Protein AF-A0A2G9MDV7-F1 (afdb_monomer_lite)

Structure (mmCIF, N/CA/C/O backbone):
data_AF-A0A2G9MDV7-F1
#
_entry.id   AF-A0A2G9MDV7-F1
#
loop_
_atom_site.group_PDB
_atom_site.id
_atom_site.type_symbol
_atom_site.label_atom_id
_atom_site.label_alt_id
_atom_site.label_comp_id
_atom_site.label_asym_id
_atom_site.label_entity_id
_atom_site.label_seq_id
_atom_site.pdbx_PDB_ins_code
_atom_site.Cartn_x
_atom_site.Cartn_y
_atom_site.Cartn_z
_atom_site.occupancy
_atom_site.B_iso_or_equiv
_atom_site.auth_seq_id
_atom_site.auth_comp_id
_atom_site.auth_asym_id
_atom_site.auth_atom_id
_atom_site.pdbx_PDB_model_num
ATOM 1 N N . LEU A 1 1 ? -17.293 -7.232 -13.295 1.00 40.56 1 LEU A N 1
ATOM 2 C CA . LEU A 1 1 ? -16.268 -6.448 -14.007 1.00 40.56 1 LEU A CA 1
ATOM 3 C C . LEU A 1 1 ? -14.956 -7.178 -13.795 1.00 40.56 1 LEU A C 1
ATOM 5 O O . LEU A 1 1 ? -14.634 -7.450 -12.650 1.00 40.56 1 LEU A O 1
ATOM 9 N N . SER A 1 2 ? -14.301 -7.616 -14.868 1.00 46.75 2 SER A N 1
ATOM 10 C CA . SER A 1 2 ? -12.931 -8.126 -14.783 1.00 46.75 2 SER A CA 1
ATOM 11 C C . SER A 1 2 ? -12.058 -6.903 -14.565 1.00 46.75 2 SER A C 1
ATOM 13 O O . SER A 1 2 ? -12.005 -6.059 -15.458 1.00 46.75 2 SER A O 1
ATOM 15 N N . GLU A 1 3 ? -11.456 -6.753 -13.391 1.00 55.84 3 GLU A N 1
ATOM 16 C CA . GLU A 1 3 ? -10.401 -5.758 -13.232 1.00 55.84 3 GLU A CA 1
ATOM 17 C C . GLU A 1 3 ? -9.262 -6.179 -14.157 1.00 55.84 3 GLU A C 1
ATOM 19 O O . GLU A 1 3 ? -8.697 -7.264 -14.023 1.00 55.84 3 GLU A O 1
ATOM 24 N N . VAL A 1 4 ? -9.030 -5.382 -15.198 1.00 52.81 4 VAL A N 1
ATOM 25 C CA . VAL A 1 4 ? -7.856 -5.538 -16.048 1.00 52.81 4 VAL A CA 1
ATOM 26 C C . VAL A 1 4 ? -6.714 -5.019 -15.197 1.00 52.81 4 VAL A C 1
ATOM 28 O O . VAL A 1 4 ? -6.533 -3.807 -15.093 1.00 52.81 4 VAL A O 1
ATOM 31 N N . LEU A 1 5 ? -6.007 -5.929 -14.524 1.00 55.62 5 LEU A N 1
ATOM 32 C CA . LEU A 1 5 ? -4.735 -5.573 -13.919 1.00 55.62 5 LEU A CA 1
ATOM 33 C C . LEU A 1 5 ? -3.854 -4.973 -15.026 1.00 55.62 5 LEU A C 1
ATOM 35 O O . LEU A 1 5 ? -3.909 -5.441 -16.171 1.00 55.62 5 LEU A O 1
ATOM 39 N N . PRO A 1 6 ? -3.090 -3.915 -14.733 1.00 55.94 6 PRO A N 1
ATOM 40 C CA . PRO A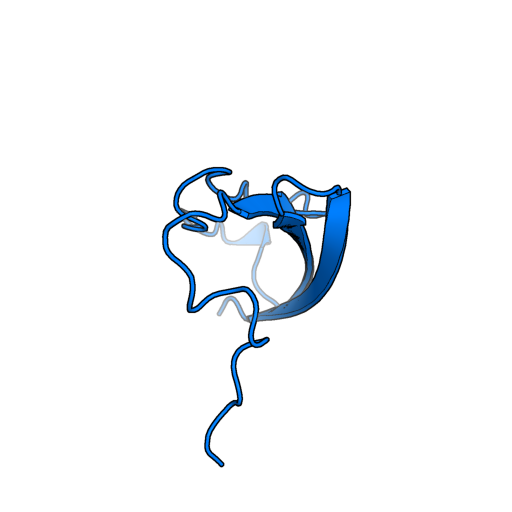 1 6 ? -2.200 -3.321 -15.711 1.00 55.94 6 PRO A CA 1
ATOM 41 C C . PRO A 1 6 ? -1.306 -4.396 -16.335 1.00 55.94 6 PRO A C 1
ATOM 43 O O . PRO A 1 6 ? -0.752 -5.241 -15.633 1.00 55.94 6 PRO A O 1
ATOM 46 N N . SER A 1 7 ? -1.146 -4.372 -17.659 1.00 55.16 7 SER A N 1
ATOM 47 C CA . SER A 1 7 ? -0.478 -5.436 -18.428 1.00 55.16 7 SER A CA 1
ATOM 48 C C . SER A 1 7 ? 0.992 -5.685 -18.058 1.00 55.16 7 SER A C 1
ATOM 50 O O . SER A 1 7 ? 1.592 -6.625 -18.565 1.00 55.16 7 SER A O 1
ATOM 52 N N . PHE A 1 8 ? 1.589 -4.836 -17.219 1.00 58.97 8 PHE A N 1
ATOM 53 C CA . PHE A 1 8 ? 2.942 -5.005 -16.690 1.00 58.97 8 PHE A CA 1
ATOM 54 C C . PHE A 1 8 ? 3.004 -5.904 -15.442 1.00 58.97 8 PHE A C 1
ATOM 56 O O . PHE A 1 8 ? 4.092 -6.315 -15.059 1.00 58.97 8 PHE A O 1
ATOM 63 N N . ILE A 1 9 ? 1.870 -6.234 -14.810 1.00 56.91 9 ILE A N 1
ATOM 64 C CA . ILE A 1 9 ? 1.831 -7.123 -13.634 1.00 56.91 9 ILE A CA 1
ATOM 65 C C . ILE A 1 9 ? 1.967 -8.608 -14.032 1.00 56.91 9 ILE A C 1
ATOM 67 O O . ILE A 1 9 ? 2.411 -9.423 -13.228 1.00 56.91 9 ILE A O 1
ATOM 71 N N . ASP A 1 10 ? 1.654 -8.960 -15.283 1.00 59.19 10 ASP A N 1
ATOM 72 C CA . ASP A 1 10 ? 1.616 -10.355 -15.751 1.00 59.19 10 ASP A CA 1
ATOM 73 C C . ASP A 1 10 ? 2.955 -10.890 -16.302 1.00 59.19 10 ASP A C 1
ATOM 75 O O . ASP A 1 10 ? 3.040 -12.065 -16.672 1.00 59.19 10 ASP A O 1
ATOM 79 N N . ASP A 1 11 ? 4.013 -10.071 -16.355 1.00 64.69 11 ASP A N 1
ATOM 80 C CA . ASP A 1 11 ? 5.353 -10.522 -16.750 1.00 64.69 11 ASP A CA 1
ATOM 81 C C . ASP A 1 11 ? 6.253 -10.684 -15.505 1.00 64.69 11 ASP A C 1
ATOM 83 O O . ASP A 1 11 ? 6.629 -9.695 -14.873 1.00 64.69 11 ASP A O 1
ATOM 87 N N . PRO A 1 12 ? 6.641 -11.927 -15.147 1.00 64.62 12 PRO A N 1
ATOM 88 C CA . PRO A 1 12 ? 7.428 -12.226 -13.950 1.00 64.62 12 PRO A CA 1
ATOM 89 C C . PRO A 1 12 ? 8.869 -11.698 -14.006 1.00 64.62 12 PRO A C 1
ATOM 91 O O . PRO A 1 12 ? 9.614 -11.861 -13.039 1.00 64.62 12 PRO A O 1
ATOM 94 N N . SER A 1 13 ? 9.296 -11.116 -15.133 1.00 66.56 13 SER A N 1
ATOM 95 C CA . SER A 1 13 ? 10.569 -10.403 -15.234 1.00 66.56 13 SER A CA 1
ATOM 96 C C . SER A 1 13 ? 10.507 -8.977 -14.679 1.00 66.56 13 SER A C 1
ATOM 98 O O . SER A 1 13 ? 11.5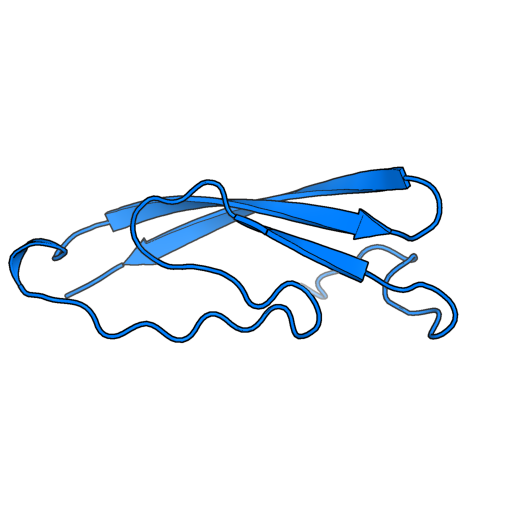63 -8.398 -14.408 1.00 66.56 13 SER A O 1
ATOM 100 N N . TYR A 1 14 ? 9.308 -8.427 -14.449 1.00 73.38 14 TYR A N 1
ATOM 101 C CA . TYR A 1 14 ? 9.152 -7.143 -13.779 1.00 73.38 14 TYR A CA 1
ATOM 102 C C . TYR A 1 14 ? 9.131 -7.322 -12.264 1.00 73.38 14 TYR A C 1
ATOM 104 O O . TYR A 1 14 ? 8.253 -7.959 -11.685 1.00 73.38 14 TYR A O 1
ATOM 112 N N . THR A 1 15 ? 10.104 -6.700 -11.606 1.00 85.69 15 THR A N 1
ATOM 113 C CA . THR A 1 15 ? 10.041 -6.471 -10.164 1.00 85.69 15 THR A CA 1
ATOM 114 C C . THR A 1 15 ? 9.188 -5.236 -9.923 1.00 85.69 15 THR A C 1
ATOM 116 O O . THR A 1 15 ? 9.519 -4.162 -10.425 1.00 85.69 15 THR A O 1
ATOM 119 N N . LEU A 1 16 ? 8.121 -5.388 -9.143 1.00 91.94 16 LEU A N 1
ATOM 120 C CA . LEU A 1 16 ? 7.310 -4.275 -8.663 1.00 91.94 16 LEU A CA 1
ATOM 121 C C . LEU A 1 16 ? 7.763 -3.877 -7.261 1.00 91.94 16 LEU A C 1
ATOM 123 O O . LEU A 1 16 ? 7.991 -4.738 -6.411 1.00 91.94 16 LEU A O 1
ATOM 127 N N . ILE A 1 17 ? 7.873 -2.572 -7.035 1.00 95.44 17 ILE A N 1
ATOM 128 C CA . ILE A 1 17 ? 8.135 -1.974 -5.733 1.00 95.44 17 ILE A CA 1
ATOM 129 C C . ILE A 1 17 ? 6.897 -1.214 -5.283 1.00 95.44 17 ILE A C 1
ATOM 131 O O . ILE A 1 17 ? 6.412 -0.315 -5.974 1.00 95.44 17 ILE A O 1
ATOM 135 N N . PHE A 1 18 ? 6.410 -1.570 -4.100 1.00 97.06 18 PHE A N 1
ATOM 136 C CA . PHE A 1 18 ? 5.256 -0.943 -3.474 1.00 97.06 18 PHE A CA 1
ATOM 137 C C . PHE A 1 18 ? 5.705 0.093 -2.444 1.00 97.06 18 PHE A C 1
ATOM 139 O O . PHE A 1 18 ? 6.679 -0.097 -1.718 1.00 97.06 18 PHE A O 1
ATOM 146 N N . SER A 1 19 ? 4.983 1.203 -2.376 1.00 98.19 19 SER A N 1
ATOM 147 C CA . SER A 1 19 ? 5.151 2.227 -1.345 1.00 98.19 19 SER A CA 1
ATOM 148 C C . SER A 1 19 ? 3.802 2.857 -1.042 1.00 98.19 19 SER A C 1
ATOM 150 O O . SER A 1 19 ? 2.949 2.940 -1.925 1.00 98.19 19 SER A O 1
ATOM 152 N N . ASP A 1 20 ? 3.587 3.281 0.194 1.00 98.06 20 ASP A N 1
ATOM 153 C CA . ASP A 1 20 ? 2.362 3.954 0.599 1.00 98.06 20 ASP A CA 1
ATOM 154 C C . ASP A 1 20 ? 2.636 5.404 1.012 1.00 98.06 20 ASP A C 1
ATOM 156 O O . ASP A 1 20 ? 3.752 5.794 1.356 1.00 98.06 20 ASP A O 1
ATOM 160 N N . TYR A 1 21 ? 1.587 6.216 0.931 1.00 97.25 21 TYR A N 1
ATOM 161 C CA . TYR A 1 21 ? 1.547 7.575 1.454 1.00 97.25 21 TYR A CA 1
ATOM 162 C C . TYR A 1 21 ? 0.539 7.640 2.602 1.00 97.25 21 TYR A C 1
ATOM 164 O O . TYR A 1 21 ? -0.441 8.387 2.542 1.00 97.25 21 TYR A O 1
ATOM 172 N N . SER A 1 22 ? 0.753 6.813 3.624 1.00 94.94 22 SER A N 1
ATOM 173 C CA . SER A 1 22 ? -0.067 6.742 4.826 1.00 94.94 22 SER A CA 1
ATOM 174 C C . SER A 1 22 ? 0.787 6.948 6.075 1.00 94.94 22 SER A C 1
ATOM 176 O O . SER A 1 22 ? 1.953 6.587 6.125 1.00 94.94 22 SER A O 1
ATOM 178 N N . ASN A 1 23 ? 0.192 7.517 7.123 1.00 93.81 23 ASN A N 1
ATOM 179 C CA . ASN A 1 23 ? 0.784 7.486 8.468 1.00 93.81 23 ASN A CA 1
ATOM 180 C C . ASN A 1 23 ? 0.198 6.340 9.317 1.00 93.81 23 ASN A C 1
ATOM 182 O O . ASN A 1 23 ? 0.462 6.266 10.516 1.00 93.81 23 ASN A O 1
ATOM 186 N N . LEU A 1 24 ? -0.675 5.512 8.730 1.00 96.31 24 LEU A N 1
ATOM 187 C CA . LEU A 1 24 ? -1.487 4.529 9.448 1.00 96.31 24 LEU A CA 1
ATOM 188 C C . LEU A 1 24 ? -0.852 3.135 9.466 1.00 96.31 24 LEU A C 1
ATOM 190 O O . LEU A 1 24 ? -0.974 2.410 10.451 1.00 96.31 24 LEU A O 1
ATOM 194 N N . PHE A 1 25 ? -0.200 2.762 8.372 1.00 96.12 25 PHE A N 1
ATOM 195 C CA . PHE A 1 25 ? 0.412 1.461 8.147 1.00 96.12 25 PHE A CA 1
ATOM 196 C C . PHE A 1 25 ? 1.582 1.625 7.180 1.00 96.12 25 PHE A C 1
ATOM 198 O O . PHE A 1 25 ? 1.621 2.613 6.460 1.00 96.12 25 PHE A O 1
ATOM 205 N N . ASP A 1 26 ? 2.454 0.621 7.123 1.00 97.12 26 ASP A N 1
ATOM 206 C CA . ASP A 1 26 ? 3.452 0.477 6.064 1.00 97.12 26 ASP A CA 1
ATOM 207 C C . ASP A 1 26 ? 3.046 -0.676 5.131 1.00 97.12 26 ASP A C 1
ATOM 209 O O . ASP A 1 26 ? 2.528 -1.710 5.584 1.00 97.12 26 ASP A O 1
ATOM 213 N N . ILE A 1 27 ? 3.305 -0.527 3.830 1.00 97.88 27 ILE A N 1
ATOM 214 C CA . ILE A 1 27 ? 3.212 -1.623 2.855 1.00 97.88 27 ILE A CA 1
ATOM 215 C C . ILE A 1 27 ? 4.559 -2.337 2.689 1.00 97.88 27 ILE A C 1
ATOM 217 O O . ILE A 1 27 ? 5.608 -1.707 2.565 1.00 97.88 27 ILE A O 1
ATOM 221 N N . ASP A 1 28 ? 4.548 -3.673 2.655 1.00 97.19 28 ASP A N 1
ATOM 222 C CA . ASP A 1 28 ? 5.745 -4.441 2.302 1.00 97.19 28 ASP A CA 1
ATOM 223 C C . ASP A 1 28 ? 6.150 -4.127 0.847 1.00 97.19 28 ASP A C 1
ATOM 225 O O . ASP A 1 28 ? 5.363 -4.396 -0.067 1.00 97.19 28 ASP A O 1
ATOM 229 N N . PRO A 1 29 ? 7.360 -3.593 0.600 1.00 95.81 29 PRO A N 1
ATOM 230 C CA . PRO A 1 29 ? 7.732 -3.087 -0.714 1.00 95.81 29 PRO A CA 1
ATOM 231 C C . PRO A 1 29 ? 7.916 -4.178 -1.769 1.00 95.81 29 PRO A C 1
ATOM 233 O O . PRO A 1 29 ? 7.924 -3.852 -2.950 1.00 95.81 29 PRO A O 1
ATOM 236 N N . LEU A 1 30 ? 8.071 -5.448 -1.376 1.00 92.56 30 LEU A N 1
ATOM 237 C CA . LEU A 1 30 ? 8.263 -6.568 -2.304 1.00 92.56 30 LEU A CA 1
ATOM 238 C C . LEU A 1 30 ? 7.010 -7.434 -2.433 1.00 92.56 30 LEU A C 1
ATOM 240 O O . LEU A 1 30 ? 6.767 -8.013 -3.489 1.00 92.56 30 LEU A O 1
ATOM 244 N N . LEU A 1 31 ? 6.231 -7.554 -1.356 1.00 92.25 31 LEU A N 1
ATOM 245 C CA . LEU A 1 31 ? 5.044 -8.408 -1.318 1.00 92.25 31 LEU A CA 1
ATOM 246 C C . LEU A 1 31 ? 3.739 -7.642 -1.560 1.00 92.25 31 LEU A C 1
ATOM 248 O O . LEU A 1 31 ? 2.715 -8.278 -1.799 1.00 92.25 31 LEU A O 1
ATOM 252 N N . GLY A 1 32 ? 3.739 -6.312 -1.428 1.00 93.06 32 GLY A N 1
ATOM 253 C CA . GLY A 1 32 ? 2.520 -5.499 -1.484 1.00 93.06 32 GLY A CA 1
ATOM 254 C C . GLY A 1 32 ? 1.548 -5.780 -0.329 1.00 93.06 32 GLY A C 1
ATOM 255 O O . GLY A 1 32 ? 0.365 -5.461 -0.412 1.00 93.06 32 GLY A O 1
ATOM 256 N N . VAL A 1 33 ? 2.019 -6.419 0.748 1.00 95.81 33 VAL A N 1
ATOM 257 C CA . VAL A 1 33 ? 1.185 -6.825 1.886 1.00 95.81 33 VAL A CA 1
ATOM 258 C C . VAL A 1 33 ? 1.211 -5.745 2.958 1.00 95.81 33 VAL A C 1
ATOM 260 O O . VAL A 1 33 ? 2.272 -5.412 3.481 1.00 95.81 33 VAL A O 1
ATOM 263 N N . ILE A 1 34 ? 0.030 -5.278 3.358 1.00 96.06 34 ILE A N 1
ATOM 264 C CA . ILE A 1 34 ? -0.160 -4.429 4.537 1.00 96.06 34 ILE A CA 1
ATOM 265 C C . ILE A 1 34 ? -0.526 -5.331 5.720 1.00 96.06 34 ILE A C 1
ATOM 267 O O . ILE A 1 34 ? -1.514 -6.067 5.673 1.00 96.06 34 ILE A O 1
ATOM 271 N N . ARG A 1 35 ? 0.270 -5.289 6.796 1.00 95.25 35 ARG A N 1
ATOM 272 C CA . ARG A 1 35 ? -0.054 -5.944 8.076 1.00 95.25 35 ARG A CA 1
ATOM 273 C C . ARG A 1 35 ? -0.301 -4.869 9.120 1.00 95.25 35 ARG A C 1
ATOM 275 O O . ARG A 1 35 ? 0.628 -4.198 9.549 1.00 95.25 35 ARG A O 1
ATOM 282 N N . PHE A 1 36 ? -1.553 -4.728 9.526 1.00 94.38 36 PHE A N 1
ATOM 283 C CA . PHE A 1 36 ? -2.005 -3.626 10.362 1.00 94.38 36 PHE A CA 1
ATOM 284 C C . PHE A 1 36 ? -3.012 -4.127 11.401 1.00 94.38 36 PHE A C 1
ATOM 286 O O . PHE A 1 36 ? -3.870 -4.954 11.090 1.00 94.38 36 PHE A O 1
ATOM 293 N N . ILE A 1 37 ? -2.886 -3.641 12.637 1.00 95.88 37 ILE A N 1
ATOM 294 C CA . ILE A 1 37 ? -3.837 -3.877 13.728 1.00 95.88 37 ILE A CA 1
ATOM 295 C C . ILE A 1 37 ? -4.340 -2.495 14.165 1.00 95.88 37 ILE A C 1
ATOM 297 O O . ILE A 1 37 ? -3.536 -1.732 14.705 1.00 95.88 37 ILE A O 1
ATOM 301 N N . PRO A 1 38 ? -5.619 -2.15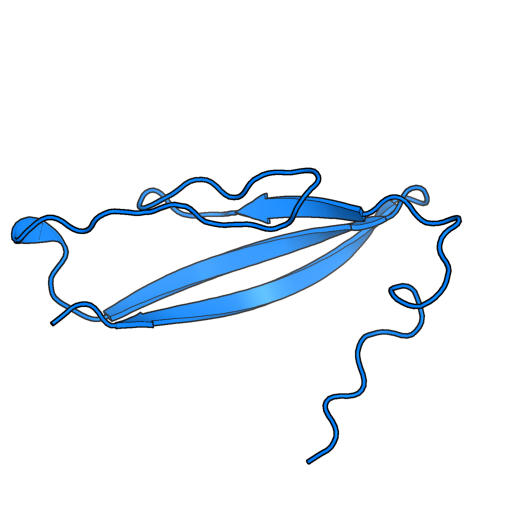3 13.932 1.00 95.50 38 PRO A N 1
ATOM 302 C CA . PRO A 1 38 ? -6.143 -0.843 14.293 1.00 95.50 38 PRO A CA 1
ATOM 303 C C . PRO A 1 38 ? -6.244 -0.655 15.810 1.00 95.50 38 PRO A C 1
ATOM 305 O O . PRO A 1 38 ? -6.485 -1.608 16.555 1.00 95.50 38 PRO A O 1
ATOM 308 N N . ILE A 1 39 ? -6.114 0.595 16.254 1.00 96.00 39 ILE A N 1
ATOM 309 C CA . ILE A 1 39 ? -6.456 1.041 17.613 1.00 96.00 39 ILE A CA 1
ATOM 310 C C . ILE A 1 39 ? -7.747 1.865 17.601 1.00 96.00 39 ILE A C 1
ATOM 312 O O . ILE A 1 39 ? -8.163 2.372 16.561 1.00 96.00 39 ILE A O 1
ATOM 316 N N . SER A 1 40 ? -8.374 2.030 18.766 1.00 97.00 40 SER A N 1
ATOM 317 C CA . SER A 1 40 ? -9.660 2.728 18.906 1.00 97.00 40 SER A CA 1
ATOM 318 C C . SER A 1 40 ? -9.639 4.164 18.368 1.00 97.00 40 SER A C 1
ATOM 320 O O . SER A 1 40 ? -10.635 4.643 17.836 1.00 97.00 40 SER A O 1
ATOM 322 N N . GLU A 1 41 ? -8.503 4.855 18.465 1.00 97.31 41 GLU A N 1
ATOM 323 C CA . GLU A 1 41 ? -8.313 6.212 17.941 1.00 97.31 41 GLU A CA 1
ATOM 324 C C . GLU A 1 41 ? -8.339 6.278 16.404 1.00 97.31 41 GLU A C 1
ATOM 326 O O . GLU A 1 41 ? -8.444 7.363 15.838 1.00 97.31 41 GLU A O 1
ATOM 331 N N . GLN A 1 42 ? -8.236 5.132 15.727 1.00 97.44 42 GLN A N 1
ATOM 332 C CA . GLN A 1 42 ? -8.234 5.013 14.271 1.00 97.44 42 GLN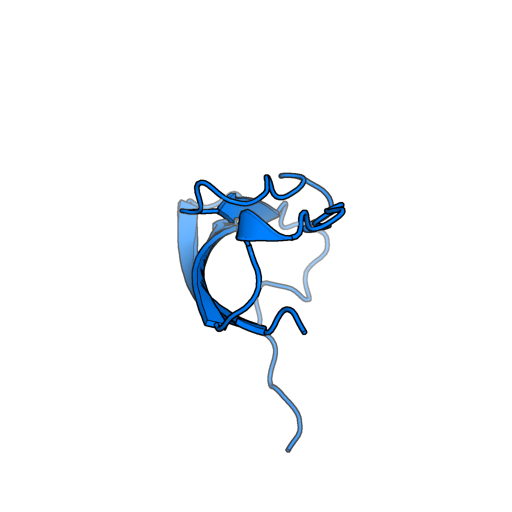 A CA 1
ATOM 333 C C . GLN A 1 42 ? -9.602 4.588 13.712 1.00 97.44 42 GLN A C 1
ATOM 335 O O . GLN A 1 42 ? -9.703 4.373 12.511 1.00 97.44 42 GLN A O 1
ATOM 340 N N . ILE A 1 43 ? -10.661 4.484 14.523 1.00 97.69 43 ILE A N 1
ATOM 341 C CA . ILE A 1 43 ? -12.024 4.228 14.020 1.00 97.69 43 ILE A CA 1
ATOM 342 C C . ILE A 1 43 ? -12.444 5.342 13.047 1.00 97.69 43 ILE A C 1
ATOM 344 O O . ILE A 1 43 ? -12.249 6.530 13.316 1.00 97.69 43 ILE A O 1
ATOM 348 N N . GLY A 1 44 ? -13.038 4.959 11.916 1.00 97.62 44 GLY A N 1
ATOM 349 C CA . GLY A 1 44 ? -13.464 5.858 10.845 1.00 97.62 44 GLY A CA 1
ATOM 350 C C . GLY A 1 44 ? -12.938 5.449 9.468 1.00 97.62 44 GLY A C 1
ATOM 351 O O . GLY A 1 44 ? -12.450 4.338 9.265 1.00 97.62 44 GLY A O 1
ATOM 352 N N . THR A 1 45 ? -13.064 6.361 8.503 1.00 97.44 45 THR A N 1
ATOM 353 C CA . THR A 1 45 ? -12.578 6.171 7.130 1.00 97.44 45 THR A CA 1
ATOM 354 C C . THR A 1 45 ? -11.256 6.900 6.926 1.00 97.44 45 THR A C 1
ATOM 356 O O . THR A 1 45 ? -11.167 8.103 7.176 1.00 97.44 45 THR A O 1
ATOM 359 N N . HIS A 1 46 ? -10.258 6.181 6.419 1.00 96.50 46 HIS A N 1
ATOM 360 C CA . HIS A 1 46 ? -8.941 6.708 6.069 1.00 96.50 46 HIS A CA 1
ATOM 361 C C . HIS A 1 46 ? -8.667 6.453 4.596 1.00 96.50 46 HIS A C 1
ATOM 363 O O . HIS A 1 46 ? -8.820 5.326 4.135 1.00 96.50 46 HIS A O 1
ATOM 369 N N . SER A 1 47 ? -8.219 7.474 3.875 1.00 96.50 47 SER A N 1
ATOM 370 C CA . SER A 1 47 ? -7.782 7.327 2.487 1.00 96.50 47 SER A CA 1
ATOM 371 C C . SER A 1 47 ? -6.259 7.347 2.424 1.00 96.50 47 SER A C 1
ATOM 373 O O . SER A 1 47 ? -5.619 8.211 3.027 1.00 96.50 47 SER A O 1
ATOM 375 N N . ALA A 1 48 ? -5.685 6.414 1.674 1.00 96.19 48 ALA A N 1
ATOM 376 C CA . ALA A 1 48 ? -4.257 6.331 1.399 1.00 96.19 48 ALA A CA 1
ATOM 377 C C . ALA A 1 48 ? -4.013 6.201 -0.107 1.00 96.19 48 ALA A C 1
ATOM 379 O O . ALA A 1 48 ? -4.850 5.687 -0.850 1.00 96.19 48 ALA A O 1
ATOM 380 N N . ILE A 1 49 ? -2.841 6.646 -0.553 1.00 97.81 49 ILE A N 1
ATOM 381 C CA . ILE A 1 49 ? -2.359 6.411 -1.915 1.00 97.81 49 ILE A CA 1
ATOM 382 C C . ILE A 1 49 ? -1.273 5.346 -1.841 1.00 97.81 49 ILE A C 1
ATOM 384 O O . ILE A 1 49 ? -0.344 5.467 -1.044 1.00 97.81 49 ILE A O 1
ATOM 388 N N . ILE A 1 50 ? -1.373 4.333 -2.693 1.00 97.81 50 ILE A N 1
ATOM 389 C CA . ILE A 1 50 ? -0.327 3.340 -2.921 1.00 97.81 50 ILE A CA 1
ATOM 390 C C . ILE A 1 50 ? 0.334 3.652 -4.256 1.00 97.81 50 ILE A C 1
ATOM 392 O O . ILE A 1 50 ? -0.348 3.837 -5.263 1.00 97.81 50 ILE A O 1
ATOM 396 N N . LYS A 1 51 ? 1.661 3.708 -4.264 1.00 97.56 51 LYS A N 1
ATOM 397 C CA . LYS A 1 51 ? 2.484 3.810 -5.463 1.00 97.56 51 LYS A CA 1
ATOM 398 C C . LYS A 1 51 ? 3.100 2.454 -5.778 1.00 97.56 51 LYS A C 1
ATOM 400 O O . LYS A 1 51 ? 3.683 1.813 -4.903 1.00 97.56 51 LYS A O 1
ATOM 405 N N . ILE A 1 52 ? 3.010 2.077 -7.045 1.00 96.12 52 ILE A N 1
ATOM 406 C CA . ILE A 1 52 ? 3.585 0.862 -7.617 1.00 96.12 52 ILE A CA 1
ATOM 407 C C . ILE A 1 52 ? 4.581 1.309 -8.683 1.00 96.12 52 ILE A C 1
ATOM 409 O O . ILE A 1 52 ? 4.210 2.046 -9.593 1.00 96.12 52 ILE A O 1
ATOM 413 N N . GLU A 1 53 ? 5.841 0.908 -8.556 1.00 94.38 53 GLU A N 1
ATOM 414 C CA . GLU A 1 53 ? 6.899 1.227 -9.518 1.00 94.38 53 GLU A CA 1
ATOM 415 C C . GLU A 1 53 ? 7.521 -0.054 -10.074 1.00 94.38 53 GLU A C 1
ATOM 417 O O . GLU A 1 53 ? 7.866 -0.949 -9.304 1.00 94.38 53 GLU A O 1
ATOM 422 N N . ASP A 1 54 ? 7.661 -0.153 -11.396 1.00 90.69 54 ASP A N 1
ATOM 423 C CA . ASP A 1 54 ? 8.365 -1.268 -12.035 1.00 90.69 54 ASP A CA 1
ATOM 424 C C . ASP A 1 54 ? 9.878 -1.007 -12.168 1.00 90.69 54 ASP A C 1
ATOM 426 O O . ASP A 1 54 ? 10.381 0.097 -11.951 1.00 90.69 54 ASP A O 1
ATOM 430 N N . SER 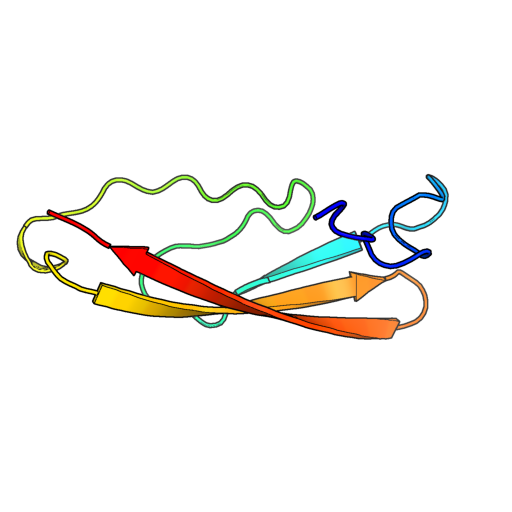A 1 55 ? 10.636 -2.023 -12.587 1.00 88.81 55 SER A N 1
ATOM 431 C CA . SER A 1 55 ? 12.087 -1.912 -12.793 1.00 88.81 55 SER A CA 1
ATOM 432 C C . SER A 1 55 ? 12.516 -0.929 -13.894 1.00 88.81 55 SER A C 1
ATOM 434 O O . SER A 1 55 ? 13.705 -0.625 -13.997 1.00 88.81 55 SER A O 1
ATOM 436 N N . ASN A 1 56 ? 11.591 -0.453 -14.733 1.00 88.81 56 ASN A N 1
ATOM 437 C CA . ASN A 1 56 ? 11.852 0.541 -15.777 1.00 88.81 56 ASN A CA 1
ATOM 438 C C . ASN A 1 56 ? 11.543 1.973 -15.311 1.00 88.81 56 ASN A C 1
ATOM 440 O O . ASN A 1 56 ? 11.753 2.915 -16.078 1.00 88.81 56 ASN A O 1
ATOM 444 N N . GLY A 1 57 ? 11.052 2.140 -14.079 1.00 89.44 57 GLY A N 1
ATOM 445 C CA . GLY A 1 57 ? 10.631 3.421 -13.523 1.00 89.44 57 GLY A CA 1
ATOM 446 C C . GLY A 1 57 ? 9.231 3.855 -13.964 1.00 89.44 57 GLY A C 1
ATOM 447 O O . GLY A 1 57 ? 8.882 5.025 -13.785 1.00 89.44 57 GLY A O 1
ATOM 448 N N . ASN A 1 58 ? 8.423 2.960 -14.549 1.00 89.25 58 ASN A N 1
ATOM 449 C CA . ASN A 1 58 ? 7.006 3.245 -14.757 1.00 89.25 58 ASN A CA 1
ATOM 450 C C . ASN A 1 58 ? 6.303 3.234 -13.404 1.00 89.25 58 ASN A C 1
ATOM 452 O O . ASN A 1 58 ? 6.543 2.350 -12.585 1.00 89.25 58 ASN A O 1
ATOM 456 N N . VAL A 1 59 ? 5.424 4.210 -13.187 1.00 93.75 59 VAL A N 1
ATOM 457 C CA . VAL A 1 59 ? 4.741 4.399 -11.909 1.00 93.75 59 VAL A CA 1
ATOM 458 C C . VAL A 1 59 ? 3.232 4.405 -12.104 1.00 93.75 59 VAL A C 1
ATOM 460 O O . VAL A 1 59 ? 2.7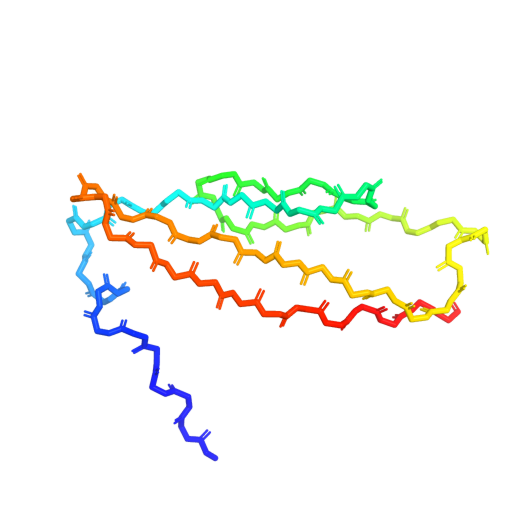18 5.129 -12.958 1.00 93.75 59 VAL A O 1
ATOM 463 N N . GLU A 1 60 ? 2.531 3.671 -11.247 1.00 94.56 60 GLU A N 1
ATOM 464 C CA . GLU A 1 60 ? 1.080 3.720 -11.091 1.00 94.56 60 GLU A CA 1
ATOM 465 C C . GLU A 1 60 ? 0.696 4.099 -9.656 1.00 94.56 60 GLU A C 1
ATOM 467 O O . GLU A 1 60 ? 1.408 3.785 -8.700 1.00 94.56 60 GLU A O 1
ATOM 472 N N . TYR A 1 61 ? -0.435 4.794 -9.512 1.00 95.31 61 TYR A N 1
ATOM 473 C CA . TYR A 1 61 ? -0.987 5.203 -8.224 1.00 95.31 61 TYR A CA 1
ATOM 474 C C . TYR A 1 61 ? -2.401 4.652 -8.054 1.00 95.31 61 TYR A C 1
ATOM 476 O O . TYR A 1 61 ? -3.245 4.823 -8.934 1.00 95.31 61 TYR A O 1
ATOM 484 N N . VAL A 1 62 ? -2.668 4.057 -6.894 1.00 95.62 62 VAL A N 1
ATOM 485 C CA . VAL A 1 62 ? -3.962 3.473 -6.524 1.00 95.62 62 VAL A CA 1
ATOM 486 C C . VAL A 1 62 ? -4.462 4.128 -5.240 1.00 95.62 62 VAL A C 1
ATOM 488 O O . VAL A 1 62 ? -3.701 4.301 -4.291 1.00 95.62 62 VAL A O 1
ATOM 491 N N . SER A 1 63 ? -5.744 4.494 -5.203 1.00 95.50 63 SER A N 1
ATOM 492 C CA . SER A 1 63 ? -6.394 4.991 -3.985 1.00 95.50 63 SER A CA 1
ATOM 493 C C . SER A 1 63 ? -6.970 3.824 -3.188 1.00 95.50 63 SER A C 1
ATOM 495 O O . SER A 1 63 ? -7.667 2.980 -3.751 1.00 95.50 63 SER A O 1
ATOM 497 N N . LEU A 1 64 ? -6.714 3.800 -1.883 1.00 95.06 64 LEU A N 1
ATOM 498 C CA . LEU A 1 64 ? -7.259 2.833 -0.936 1.00 95.06 64 LEU A CA 1
ATOM 499 C C . LEU A 1 64 ? -8.078 3.573 0.121 1.00 95.06 64 LEU A C 1
ATOM 501 O O . LEU A 1 64 ? -7.523 4.378 0.865 1.00 95.06 64 LEU A O 1
ATOM 505 N N . ASP A 1 65 ? -9.364 3.251 0.221 1.00 95.56 65 ASP A N 1
ATOM 506 C CA . ASP A 1 65 ? -10.202 3.666 1.344 1.00 95.56 65 ASP A CA 1
ATOM 507 C C . ASP A 1 65 ? -10.284 2.521 2.358 1.00 95.56 65 ASP A C 1
ATOM 509 O O . ASP A 1 65 ? -10.810 1.444 2.069 1.00 95.56 65 ASP A O 1
ATOM 513 N N . LEU A 1 66 ? -9.748 2.753 3.555 1.00 94.62 66 LEU A N 1
ATOM 514 C CA . LEU A 1 66 ? -9.788 1.824 4.676 1.00 94.62 66 LEU A CA 1
ATOM 515 C C . LEU A 1 66 ? -10.863 2.269 5.668 1.00 94.62 66 LEU A C 1
ATOM 517 O O . LEU A 1 66 ? -10.803 3.371 6.213 1.00 94.62 66 LEU A O 1
ATOM 521 N N . VAL A 1 67 ? -11.830 1.393 5.923 1.00 96.44 67 VAL A N 1
ATOM 522 C CA . VAL A 1 67 ? -12.882 1.607 6.923 1.00 96.44 67 VAL A CA 1
ATOM 523 C C . VAL A 1 67 ? -12.564 0.766 8.156 1.00 96.44 67 VAL A C 1
ATOM 525 O O . VAL A 1 67 ? -12.410 -0.451 8.052 1.00 96.44 67 VAL A O 1
ATOM 528 N N . ILE A 1 68 ? -12.447 1.425 9.308 1.00 96.94 68 ILE A N 1
ATOM 529 C CA . ILE A 1 68 ? -12.213 0.813 10.620 1.00 96.94 68 ILE A CA 1
ATOM 530 C C . ILE A 1 68 ? -13.458 1.068 11.474 1.00 96.94 68 ILE A C 1
ATOM 532 O O . ILE A 1 68 ? -13.864 2.222 11.629 1.00 96.94 68 ILE A O 1
ATOM 536 N N . GLU A 1 69 ? -14.050 0.001 12.013 1.00 93.88 69 GLU A N 1
ATOM 537 C CA . GLU A 1 69 ? -15.285 0.020 12.817 1.00 93.88 69 GLU A CA 1
ATOM 538 C C . GLU A 1 69 ? -15.038 -0.359 14.281 1.00 93.88 69 GLU A C 1
ATOM 540 O O . GLU A 1 69 ? -14.189 -1.248 14.533 1.00 93.88 69 GLU A O 1
#

pLDDT: mean 87.51, std 15.67, range [40.56, 98.19]

Radius of gyration: 13.89 Å; chains: 1; bounding box: 28×20×37 Å

Foldseek 3Di:
DPPPDPPQVPDPVKQKFKAKPDPQFTADGRPRDTDHDDDPVPAAKDKMKMWIAIPVGDIDIDIDIDHHD

Secondary structure (DSSP, 8-state):
------TTTT-TTPPEEEEE--SS--B-TTT--B-----GGG-EEEEEEEEEEETT--EEEEEEEEEE-

Sequence (69 aa):
LSEVLPSFIDDPSYTLIFSDYSNLFDIDPLLGVIRFIPISEQIGTHSAIIKIEDSNGNVEYVSLDLVIE